Protein AF-A0A0D5ZF72-F1 (afdb_monomer_lite)

Structure (mmCIF, N/CA/C/O backbone):
data_AF-A0A0D5ZF72-F1
#
_entry.id   AF-A0A0D5ZF72-F1
#
loop_
_atom_site.group_PDB
_atom_site.id
_atom_site.type_symbol
_atom_site.label_atom_id
_atom_site.label_alt_id
_atom_site.label_comp_id
_atom_site.label_asym_id
_atom_site.label_entity_id
_atom_site.label_seq_id
_atom_site.pdbx_PDB_ins_code
_atom_site.Cartn_x
_atom_site.Cartn_y
_atom_site.Cartn_z
_atom_site.occupancy
_atom_site.B_iso_or_equiv
_atom_site.auth_seq_id
_atom_site.auth_comp_id
_atom_site.auth_asym_id
_atom_site.auth_atom_id
_atom_site.pdbx_PDB_model_num
ATOM 1 N N . MET A 1 1 ? 18.873 -0.854 -34.741 1.00 43.44 1 MET A N 1
ATOM 2 C CA . MET A 1 1 ? 17.808 -1.806 -34.365 1.00 43.44 1 MET A CA 1
ATOM 3 C C . MET A 1 1 ? 16.801 -1.052 -33.511 1.00 43.44 1 MET A C 1
ATOM 5 O O . MET A 1 1 ? 17.227 -0.383 -32.582 1.00 43.44 1 MET A O 1
ATOM 9 N N . GLU A 1 2 ? 15.516 -1.143 -33.832 1.00 50.50 2 GLU A N 1
ATOM 10 C CA . GLU A 1 2 ? 14.387 -0.862 -32.923 1.00 50.50 2 GLU A CA 1
ATOM 11 C C . GLU A 1 2 ? 13.722 -2.214 -32.585 1.00 50.50 2 GLU A C 1
ATOM 13 O O . GLU A 1 2 ? 13.878 -3.126 -33.404 1.00 50.50 2 GLU A O 1
ATOM 18 N N . PRO A 1 3 ? 12.994 -2.403 -31.458 1.00 53.12 3 PRO A N 1
ATOM 19 C CA . PRO A 1 3 ? 12.336 -1.379 -30.627 1.00 53.12 3 PRO A CA 1
ATOM 20 C C . PRO A 1 3 ? 12.570 -1.507 -29.097 1.00 53.12 3 PRO A C 1
ATOM 22 O O . PRO A 1 3 ? 12.977 -2.552 -28.596 1.00 53.12 3 PRO A O 1
ATOM 25 N N . PHE A 1 4 ? 12.232 -0.462 -28.326 1.00 37.09 4 PHE A N 1
ATOM 26 C CA . PHE A 1 4 ? 12.073 -0.530 -26.862 1.00 37.09 4 PHE A CA 1
ATOM 27 C C . PHE A 1 4 ? 10.621 -0.226 -26.485 1.00 37.09 4 PHE A C 1
ATOM 29 O O . PHE A 1 4 ? 10.122 0.864 -26.761 1.00 37.09 4 PHE A O 1
ATOM 36 N N . LEU A 1 5 ? 9.938 -1.172 -25.840 1.00 42.69 5 LEU A N 1
ATOM 37 C CA . LEU A 1 5 ? 8.548 -1.013 -25.419 1.00 42.69 5 LEU A CA 1
ATOM 38 C C . LEU A 1 5 ? 8.295 -1.742 -24.100 1.00 42.69 5 LEU A C 1
ATOM 40 O O . LEU A 1 5 ? 8.111 -2.952 -24.084 1.00 42.69 5 LEU A O 1
ATOM 44 N N . PHE A 1 6 ? 8.167 -0.980 -23.019 1.00 46.25 6 PHE A N 1
ATOM 45 C CA . PHE A 1 6 ? 7.322 -1.361 -21.892 1.00 46.25 6 PHE A CA 1
ATOM 46 C C . PHE A 1 6 ? 6.503 -0.134 -21.482 1.00 46.25 6 PHE A C 1
ATOM 48 O O . PHE A 1 6 ? 7.055 0.925 -21.188 1.00 46.25 6 PHE A O 1
ATOM 55 N N . ARG A 1 7 ? 5.171 -0.259 -21.516 1.00 46.47 7 ARG A N 1
ATOM 56 C CA . ARG A 1 7 ? 4.214 0.747 -21.035 1.00 46.47 7 ARG A CA 1
ATOM 57 C C . ARG A 1 7 ? 3.349 0.136 -19.938 1.00 46.47 7 ARG A C 1
ATOM 59 O O . ARG A 1 7 ? 2.658 -0.844 -20.181 1.00 46.47 7 ARG A O 1
ATOM 66 N N . SER A 1 8 ? 3.293 0.809 -18.798 1.00 48.09 8 SER A N 1
ATOM 67 C CA . SER A 1 8 ? 2.079 0.979 -17.998 1.00 48.09 8 SER A CA 1
ATOM 68 C C . SER A 1 8 ? 2.263 2.264 -17.196 1.00 48.09 8 SER A C 1
ATOM 70 O O . SER A 1 8 ? 3.186 2.361 -16.395 1.00 48.09 8 SER A O 1
ATOM 72 N N . TYR A 1 9 ? 1.436 3.274 -17.481 1.00 51.62 9 TYR A N 1
ATOM 73 C CA . TYR A 1 9 ? 1.393 4.530 -16.722 1.00 51.62 9 TYR A CA 1
ATOM 74 C C . TY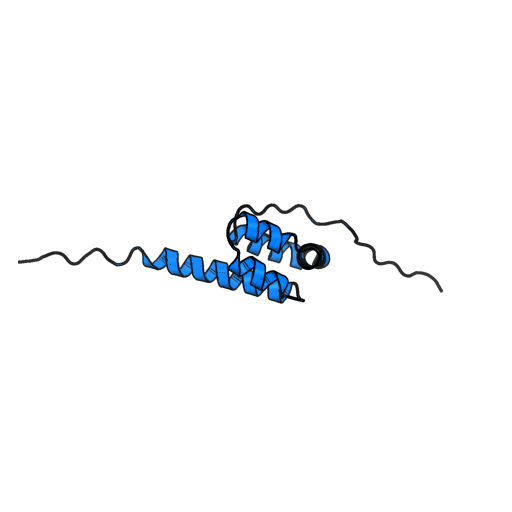R A 1 9 ? 0.140 4.616 -15.828 1.00 51.62 9 TYR A C 1
ATOM 76 O O . TYR A 1 9 ? 0.192 5.301 -14.816 1.00 51.62 9 TYR A O 1
ATOM 84 N N . TYR A 1 10 ? -0.970 3.931 -16.165 1.00 52.28 10 TYR A N 1
ATOM 85 C CA . TYR A 1 10 ? -2.273 4.143 -15.502 1.00 52.28 10 TYR A CA 1
ATOM 86 C C . TYR A 1 10 ? -3.267 2.962 -15.576 1.00 52.28 10 TYR A C 1
ATOM 88 O O . TYR A 1 10 ? -4.475 3.188 -15.559 1.00 52.28 10 TYR A O 1
ATOM 96 N N . TYR A 1 11 ? -2.819 1.704 -15.648 1.00 53.75 11 TYR A N 1
ATOM 97 C CA . TYR A 1 11 ? -3.740 0.554 -15.551 1.00 53.75 11 TYR A CA 1
ATOM 98 C C . TYR A 1 11 ? -3.756 -0.044 -14.138 1.00 53.75 11 TYR A C 1
ATOM 100 O O . TYR A 1 11 ? -3.533 -1.231 -13.938 1.00 53.75 11 TYR A O 1
ATOM 108 N N . CYS A 1 12 ? -4.057 0.785 -13.134 1.00 53.66 12 CYS A N 1
ATOM 109 C CA . CYS A 1 12 ? -4.375 0.257 -11.812 1.00 53.66 12 CYS A CA 1
ATOM 110 C C . CYS A 1 12 ? -5.671 -0.556 -11.891 1.00 53.66 12 CYS A C 1
ATOM 112 O O . CYS A 1 12 ? -6.736 -0.023 -12.217 1.00 53.66 12 CYS A O 1
ATOM 114 N N . VAL A 1 13 ? -5.593 -1.849 -11.577 1.00 59.66 13 VAL A N 1
ATOM 115 C CA . VAL A 1 13 ? -6.785 -2.683 -11.401 1.00 59.66 13 VAL A CA 1
ATOM 116 C C . VAL A 1 13 ? -7.642 -2.045 -10.306 1.00 59.66 13 VAL A C 1
ATOM 118 O O . VAL A 1 13 ? -7.142 -1.761 -9.218 1.00 59.66 13 VAL A O 1
ATOM 121 N N . LYS A 1 14 ? -8.929 -1.794 -10.586 1.00 60.22 14 LYS A N 1
ATOM 122 C CA . LYS A 1 14 ? -9.840 -1.211 -9.593 1.00 60.22 14 LYS A CA 1
ATOM 123 C C . LYS A 1 14 ? -9.901 -2.127 -8.369 1.00 60.22 14 LYS A C 1
ATOM 125 O O . LYS A 1 14 ? -10.286 -3.288 -8.482 1.00 60.22 14 LYS A O 1
ATOM 130 N N . GLY A 1 15 ? -9.502 -1.586 -7.228 1.00 65.94 15 GLY A N 1
ATOM 131 C CA . GLY A 1 15 ? -9.625 -2.193 -5.912 1.00 65.94 15 GL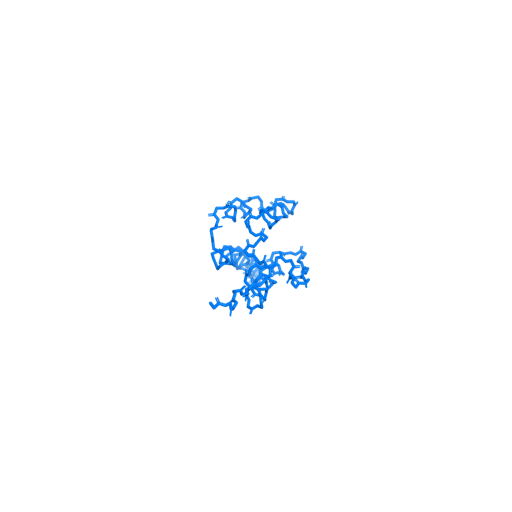Y A CA 1
ATOM 132 C C . GLY A 1 15 ? -10.296 -1.196 -4.980 1.00 65.94 15 GLY A C 1
ATOM 133 O O . GLY A 1 15 ? -10.078 0.011 -5.103 1.00 65.94 15 GLY A O 1
ATOM 134 N N . LEU A 1 16 ? -11.144 -1.687 -4.084 1.00 77.06 16 LEU A N 1
ATOM 135 C CA . LEU A 1 16 ? -11.778 -0.884 -3.046 1.00 77.06 16 LEU A CA 1
ATOM 136 C C . LEU A 1 16 ? -11.312 -1.419 -1.697 1.00 77.06 16 LEU A C 1
ATOM 138 O O . LEU A 1 16 ? -11.343 -2.624 -1.470 1.00 77.06 16 LEU A O 1
ATOM 142 N N . ALA A 1 17 ? -10.904 -0.515 -0.815 1.00 85.12 17 ALA A N 1
ATOM 143 C CA . ALA A 1 17 ? -10.624 -0.827 0.575 1.00 85.12 17 ALA A CA 1
ATOM 144 C C . ALA A 1 17 ? -11.405 0.142 1.460 1.00 85.12 17 ALA A C 1
ATOM 146 O O . ALA A 1 17 ? -11.290 1.361 1.311 1.00 85.12 17 ALA A O 1
ATOM 147 N N . THR A 1 18 ? -12.206 -0.404 2.367 1.00 83.88 18 THR A N 1
ATOM 148 C CA . THR A 1 18 ? -12.969 0.357 3.363 1.00 83.88 18 THR A CA 1
ATOM 149 C C . THR A 1 18 ? -12.338 0.277 4.750 1.00 83.88 18 THR A C 1
ATOM 151 O O . THR A 1 18 ? -12.555 1.159 5.581 1.00 83.88 18 THR A O 1
ATOM 154 N N . ASP A 1 19 ? -11.482 -0.722 4.982 1.00 86.38 19 ASP A N 1
ATOM 155 C CA . ASP A 1 19 ? -10.732 -0.897 6.219 1.00 86.38 19 ASP A CA 1
ATOM 156 C C . ASP A 1 19 ? -9.270 -1.333 5.977 1.00 86.38 19 ASP A C 1
ATOM 158 O O . ASP A 1 19 ? -8.800 -1.480 4.847 1.00 86.38 19 ASP A O 1
ATOM 162 N N . LEU A 1 20 ? -8.512 -1.510 7.065 1.00 87.56 20 LEU A N 1
ATOM 163 C CA . LEU A 1 20 ? -7.101 -1.908 6.990 1.00 87.56 20 LEU A CA 1
ATOM 164 C C . LEU A 1 20 ? -6.878 -3.353 6.526 1.00 87.56 20 LEU A C 1
ATOM 166 O O . LEU A 1 20 ? -5.798 -3.659 6.025 1.00 87.56 20 LEU A O 1
ATOM 170 N N . ILE A 1 21 ? -7.840 -4.246 6.753 1.00 87.75 21 ILE A N 1
ATOM 171 C CA . ILE A 1 21 ? -7.737 -5.660 6.381 1.00 87.75 21 ILE A CA 1
ATOM 172 C C . ILE A 1 21 ? -7.940 -5.786 4.871 1.00 87.75 21 ILE A C 1
ATOM 174 O O . ILE A 1 21 ? -7.143 -6.438 4.196 1.00 87.75 21 ILE A O 1
ATOM 178 N N . GLU A 1 22 ? -8.954 -5.108 4.342 1.00 88.31 22 GLU A N 1
ATOM 179 C CA . GLU A 1 22 ? -9.205 -4.989 2.911 1.00 88.31 22 GLU A CA 1
ATOM 180 C C . GLU A 1 22 ? -8.051 -4.277 2.208 1.00 88.31 22 GLU A C 1
ATOM 182 O O . GLU A 1 22 ? -7.590 -4.764 1.179 1.00 88.31 22 GLU A O 1
ATOM 187 N N . LEU A 1 23 ? -7.505 -3.200 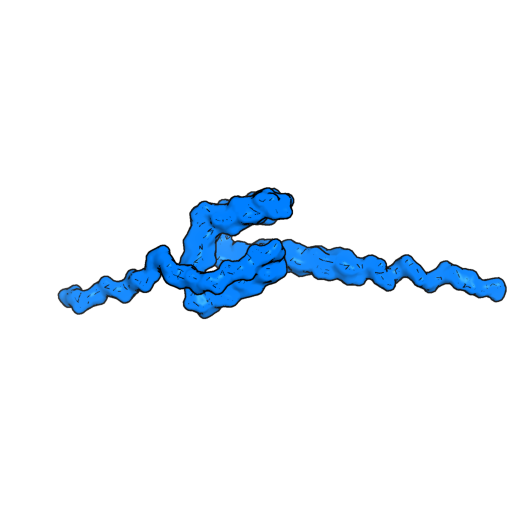2.794 1.00 90.19 23 LEU A N 1
ATOM 188 C CA . LEU A 1 23 ? -6.319 -2.534 2.248 1.00 90.19 23 LEU A CA 1
ATOM 189 C C . LEU A 1 23 ? -5.138 -3.507 2.135 1.00 90.19 23 LEU A C 1
ATOM 191 O O . LEU A 1 23 ? -4.484 -3.549 1.098 1.00 90.19 23 LEU A O 1
ATOM 195 N N . GLU A 1 24 ? -4.860 -4.302 3.173 1.00 90.81 24 GLU A N 1
ATOM 196 C CA . GLU A 1 24 ? -3.789 -5.304 3.120 1.00 90.81 24 GLU A CA 1
ATOM 197 C C . GLU A 1 24 ? -4.027 -6.323 1.998 1.00 90.81 24 GLU A C 1
ATOM 199 O O . GLU A 1 24 ? -3.114 -6.625 1.225 1.00 90.81 24 GLU A O 1
ATOM 204 N N . SER A 1 25 ? -5.248 -6.855 1.918 1.00 89.00 25 SER A N 1
ATOM 205 C CA . SER A 1 25 ? -5.625 -7.862 0.927 1.00 89.00 25 SER A CA 1
ATOM 206 C C . SER A 1 25 ? -5.502 -7.320 -0.495 1.00 89.00 25 SER A C 1
ATOM 208 O O . SER A 1 25 ? -4.874 -7.954 -1.344 1.00 89.00 25 SER A O 1
ATOM 210 N N . GLU A 1 26 ? -6.021 -6.118 -0.746 1.00 89.50 26 GLU A N 1
ATOM 211 C CA . GLU A 1 26 ? -5.945 -5.475 -2.055 1.00 89.50 26 GLU A CA 1
ATOM 212 C C . GLU A 1 2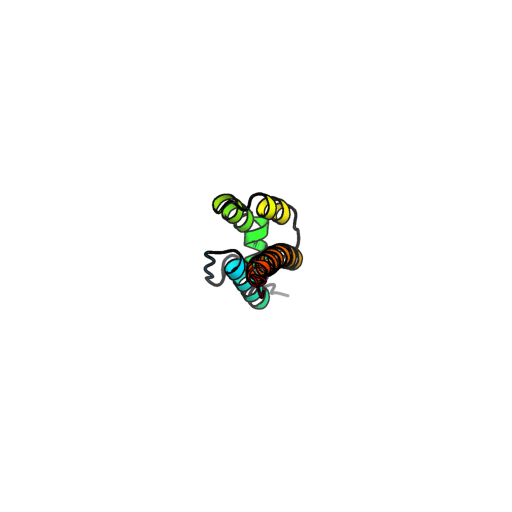6 ? -4.512 -5.095 -2.416 1.00 89.50 26 GLU A C 1
ATOM 214 O O . GLU A 1 26 ? -4.096 -5.348 -3.541 1.00 89.50 26 GLU A O 1
ATOM 219 N N . MET A 1 27 ? -3.705 -4.588 -1.477 1.00 88.75 27 MET A N 1
ATOM 220 C CA . MET A 1 27 ? -2.286 -4.332 -1.741 1.00 88.75 27 MET A CA 1
ATOM 221 C C . MET A 1 27 ? -1.539 -5.615 -2.128 1.00 88.75 27 MET A C 1
ATOM 223 O O . MET A 1 27 ? -0.712 -5.580 -3.033 1.00 88.75 27 MET A O 1
ATOM 227 N N . ARG A 1 28 ? -1.834 -6.760 -1.495 1.00 90.25 28 ARG A N 1
ATOM 228 C CA . ARG A 1 28 ? -1.235 -8.056 -1.865 1.00 90.25 28 ARG A CA 1
ATOM 229 C C . ARG A 1 28 ? -1.694 -8.532 -3.237 1.00 90.25 28 ARG A C 1
ATOM 231 O O . ARG A 1 28 ? -0.860 -8.942 -4.043 1.00 90.25 28 ARG A O 1
ATOM 238 N N . ARG A 1 29 ? -3.002 -8.470 -3.501 1.00 87.94 29 ARG A N 1
ATOM 239 C CA . ARG A 1 29 ? -3.591 -8.864 -4.785 1.00 87.94 29 ARG A CA 1
ATOM 240 C C . ARG A 1 29 ? -3.020 -8.011 -5.913 1.00 87.94 29 ARG A C 1
ATOM 242 O O . ARG A 1 29 ? -2.514 -8.560 -6.886 1.00 87.94 29 ARG A O 1
ATOM 249 N N . LEU A 1 30 ? -3.024 -6.690 -5.752 1.00 85.62 30 LEU A N 1
ATOM 250 C CA . LEU A 1 30 ? -2.454 -5.758 -6.719 1.00 85.62 30 LEU A CA 1
ATOM 251 C C . LEU A 1 30 ? -0.957 -5.989 -6.900 1.00 85.62 30 LEU A C 1
ATOM 253 O O . LEU A 1 30 ? -0.524 -6.062 -8.034 1.00 85.62 30 LEU A O 1
ATOM 257 N N . ASN A 1 31 ? -0.181 -6.226 -5.840 1.00 86.56 31 ASN A N 1
ATOM 258 C CA . ASN A 1 31 ? 1.247 -6.521 -5.988 1.00 86.56 31 ASN A CA 1
ATOM 259 C C . ASN A 1 31 ? 1.527 -7.785 -6.824 1.00 86.56 31 ASN A C 1
ATOM 261 O O . ASN A 1 31 ? 2.528 -7.837 -7.528 1.00 86.56 31 ASN A O 1
ATOM 265 N N . SER A 1 32 ? 0.643 -8.791 -6.774 1.00 85.31 32 SER A N 1
ATOM 266 C CA . SER A 1 32 ? 0.761 -10.003 -7.605 1.00 85.31 32 SER A CA 1
ATOM 267 C C . SER A 1 32 ? 0.330 -9.828 -9.066 1.00 85.31 32 SER A C 1
ATOM 269 O O . SER A 1 32 ? 0.722 -10.633 -9.905 1.00 85.31 32 SER A O 1
ATOM 271 N N . VAL A 1 33 ? -0.480 -8.808 -9.371 1.00 83.12 33 VAL A N 1
ATOM 272 C CA . VAL A 1 33 ? -1.045 -8.574 -10.713 1.00 83.12 33 VAL A CA 1
ATOM 273 C C . VAL A 1 33 ? -0.336 -7.421 -11.428 1.00 83.12 33 VAL A C 1
ATOM 275 O O . VAL A 1 33 ? -0.014 -7.530 -12.605 1.00 83.12 33 VAL A O 1
ATOM 278 N N . ASP A 1 34 ? -0.088 -6.326 -10.712 1.00 78.88 34 ASP A N 1
ATOM 279 C CA . ASP A 1 34 ? 0.620 -5.126 -11.152 1.00 78.88 34 ASP A CA 1
ATOM 280 C C . ASP A 1 34 ? 1.313 -4.440 -9.955 1.00 78.88 34 ASP A C 1
ATOM 282 O O . ASP A 1 34 ? 0.742 -3.597 -9.250 1.00 78.88 34 ASP A O 1
ATOM 286 N N . GLN A 1 35 ? 2.583 -4.790 -9.739 1.00 79.25 35 GLN A N 1
ATOM 287 C CA . GLN A 1 35 ? 3.432 -4.187 -8.707 1.00 79.25 35 GLN A CA 1
ATOM 288 C C . GLN A 1 35 ? 3.593 -2.665 -8.885 1.00 79.25 35 GLN A C 1
ATOM 290 O O . GLN A 1 35 ? 3.707 -1.935 -7.892 1.00 79.25 35 GLN A O 1
ATOM 295 N N . GLY A 1 36 ? 3.545 -2.169 -10.127 1.00 81.50 36 GLY A N 1
ATOM 296 C CA . GLY A 1 36 ? 3.697 -0.751 -10.447 1.00 81.50 36 GLY A CA 1
ATOM 297 C C . GLY A 1 36 ? 2.550 0.101 -9.907 1.00 81.50 36 GLY A C 1
ATOM 298 O O . GLY A 1 36 ? 2.779 1.219 -9.445 1.00 81.50 36 GLY A O 1
ATOM 299 N N . CYS A 1 37 ? 1.331 -0.445 -9.868 1.00 83.50 37 CYS A N 1
ATOM 300 C CA . CYS A 1 37 ? 0.168 0.255 -9.328 1.00 83.50 37 CYS A CA 1
ATOM 301 C C . CYS A 1 37 ? 0.328 0.580 -7.832 1.00 83.50 37 CYS A C 1
ATOM 303 O O . CYS A 1 37 ? 0.178 1.733 -7.412 1.00 83.50 37 CYS A O 1
ATOM 305 N N . VAL A 1 38 ? 0.677 -0.418 -7.011 1.00 84.94 38 VAL A N 1
ATOM 306 C CA . VAL A 1 38 ? 0.840 -0.208 -5.561 1.00 84.94 38 VAL A CA 1
ATOM 307 C C . VAL A 1 38 ? 2.010 0.734 -5.291 1.00 84.94 38 VAL A C 1
ATOM 309 O O . VAL A 1 38 ? 1.883 1.650 -4.477 1.00 84.94 38 VAL A O 1
ATOM 312 N N . GLN A 1 39 ? 3.119 0.561 -6.015 1.00 86.44 39 GLN A N 1
ATOM 313 C CA . GLN A 1 39 ? 4.283 1.433 -5.893 1.00 86.44 39 GLN A CA 1
ATOM 314 C C . GLN A 1 39 ? 3.939 2.888 -6.232 1.00 86.44 39 GLN A C 1
ATOM 316 O O . GLN A 1 39 ? 4.307 3.795 -5.487 1.00 86.44 39 GLN A O 1
ATOM 321 N N . TRP A 1 40 ? 3.180 3.127 -7.302 1.00 86.38 40 TRP A N 1
ATOM 322 C CA . TRP A 1 40 ? 2.744 4.469 -7.677 1.00 86.38 40 TRP A CA 1
ATOM 323 C C . TRP A 1 40 ? 1.871 5.116 -6.592 1.00 86.38 40 TRP A C 1
ATOM 325 O O . TRP A 1 40 ? 2.108 6.265 -6.214 1.00 86.38 40 TRP A O 1
ATOM 335 N N . HIS A 1 41 ? 0.907 4.384 -6.026 1.00 86.75 41 HIS A N 1
ATOM 336 C CA . HIS A 1 41 ? 0.070 4.891 -4.931 1.00 86.75 41 HIS A CA 1
ATOM 337 C C . HIS A 1 41 ? 0.847 5.148 -3.631 1.00 86.75 41 HIS A C 1
ATOM 339 O O . HIS A 1 41 ? 0.477 6.050 -2.872 1.00 86.75 41 HIS A O 1
ATOM 345 N N . LEU A 1 42 ? 1.909 4.380 -3.370 1.00 88.06 42 LEU A N 1
ATOM 346 C CA . LEU A 1 42 ? 2.818 4.613 -2.247 1.00 88.06 42 LEU A CA 1
ATOM 347 C C . LEU A 1 42 ? 3.657 5.875 -2.465 1.00 88.06 42 LEU A C 1
ATOM 349 O O . LEU A 1 42 ? 3.664 6.743 -1.596 1.00 88.06 42 LEU A O 1
ATOM 353 N N . LEU A 1 43 ? 4.293 6.011 -3.634 1.00 86.75 43 LEU A N 1
ATOM 354 C CA . LEU A 1 43 ? 5.157 7.149 -3.973 1.00 86.75 43 LEU A CA 1
ATOM 355 C C . LEU A 1 43 ? 4.399 8.480 -4.000 1.00 86.75 43 LEU A C 1
ATOM 357 O O . LEU A 1 43 ? 4.898 9.481 -3.497 1.00 86.75 43 LEU A O 1
ATOM 361 N N . ASN A 1 44 ? 3.172 8.491 -4.526 1.00 87.44 44 ASN A N 1
ATOM 362 C CA . ASN A 1 44 ? 2.319 9.686 -4.523 1.00 87.44 44 ASN A CA 1
ATOM 363 C C . ASN A 1 44 ? 1.660 9.946 -3.156 1.00 87.44 44 ASN A C 1
ATOM 365 O O . ASN A 1 44 ? 0.910 10.906 -2.989 1.00 87.44 44 ASN A O 1
ATOM 369 N N . GLY A 1 45 ? 1.889 9.080 -2.164 1.00 89.00 45 GLY A N 1
ATOM 370 C CA . GLY A 1 45 ? 1.362 9.248 -0.815 1.00 89.00 45 GLY A CA 1
ATOM 371 C C . GLY A 1 45 ? -0.143 9.006 -0.675 1.00 89.00 45 GLY A C 1
ATOM 372 O O . GLY A 1 45 ? -0.665 9.215 0.420 1.00 89.00 45 GLY A O 1
ATOM 373 N N . HIS A 1 46 ? -0.840 8.517 -1.707 1.00 90.19 46 HIS A N 1
ATOM 374 C CA . HIS A 1 46 ? -2.292 8.283 -1.701 1.00 90.19 46 HIS A CA 1
ATOM 375 C C . HIS A 1 46 ? -2.739 7.397 -0.533 1.00 90.19 46 HIS A C 1
ATOM 377 O O . HIS A 1 46 ? -3.663 7.750 0.201 1.00 90.19 46 HIS A O 1
ATOM 383 N N . ILE A 1 47 ? -2.032 6.284 -0.311 1.00 89.31 47 ILE A N 1
ATOM 384 C CA . ILE A 1 47 ? -2.332 5.354 0.788 1.00 89.31 47 ILE A CA 1
ATOM 385 C C . ILE A 1 47 ? -2.111 6.045 2.139 1.00 89.31 47 ILE A C 1
ATOM 387 O O . ILE A 1 47 ? -2.947 5.943 3.032 1.00 89.31 47 ILE A O 1
ATOM 391 N N . SER A 1 48 ? -1.023 6.805 2.292 1.00 91.62 48 SER A N 1
ATOM 392 C CA . SER A 1 48 ? -0.743 7.523 3.541 1.00 91.62 48 SER A CA 1
ATOM 393 C C . SER A 1 48 ? -1.785 8.611 3.834 1.00 91.62 48 SER A C 1
ATOM 395 O O . SER A 1 48 ? -2.188 8.780 4.984 1.00 91.62 48 SER A O 1
ATOM 397 N N . THR A 1 49 ? -2.273 9.310 2.806 1.00 91.12 49 THR A N 1
ATOM 398 C CA . THR A 1 49 ? -3.324 10.327 2.925 1.00 91.12 49 THR A CA 1
ATOM 399 C C . THR A 1 49 ? -4.64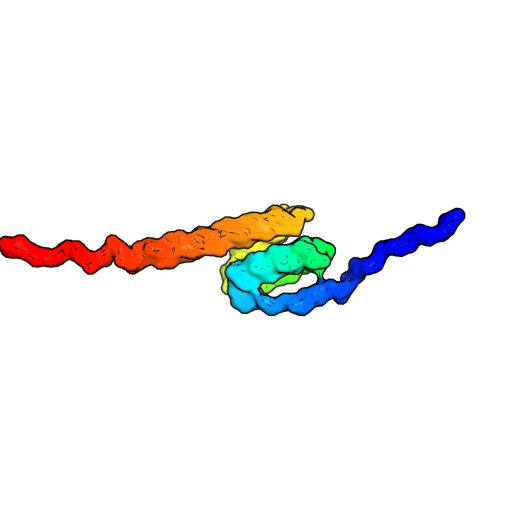5 9.697 3.349 1.00 91.12 49 THR A C 1
ATOM 401 O O . THR A 1 49 ? -5.258 10.163 4.309 1.00 91.12 49 THR A O 1
ATOM 404 N N . TRP A 1 50 ? -5.046 8.595 2.711 1.00 92.50 50 TRP A N 1
ATOM 405 C CA . TRP A 1 50 ? -6.244 7.853 3.105 1.00 92.50 50 TRP A CA 1
ATOM 406 C C . TRP A 1 50 ? -6.148 7.330 4.545 1.00 92.50 50 TRP A C 1
ATOM 408 O O . TRP A 1 50 ? -7.077 7.496 5.332 1.00 92.50 50 TRP A O 1
ATOM 418 N N . LEU A 1 51 ? -4.988 6.800 4.942 1.00 90.56 51 LEU A N 1
ATOM 419 C CA . LEU A 1 51 ? -4.750 6.361 6.318 1.00 90.56 51 LEU A CA 1
ATOM 420 C C . LEU A 1 51 ? -4.877 7.499 7.335 1.00 90.56 51 LEU A C 1
ATOM 422 O O . LEU A 1 51 ? -5.442 7.296 8.407 1.00 90.56 51 LEU A O 1
ATOM 426 N N . ARG A 1 52 ? -4.394 8.708 7.019 1.00 92.38 52 ARG A N 1
ATOM 427 C CA . ARG A 1 52 ? -4.611 9.884 7.883 1.00 92.38 52 ARG A CA 1
ATOM 428 C C . ARG A 1 52 ? -6.094 10.225 7.990 1.00 92.38 52 ARG A C 1
ATOM 430 O O . ARG A 1 52 ? -6.538 10.541 9.092 1.00 92.38 52 ARG A O 1
ATOM 437 N N . TYR A 1 53 ? -6.829 10.143 6.881 1.00 90.12 53 TYR A N 1
ATOM 438 C CA . TYR A 1 53 ? -8.261 10.431 6.826 1.00 90.12 53 TYR A CA 1
ATOM 439 C C . TYR A 1 53 ? -9.078 9.496 7.729 1.00 90.12 53 TYR A C 1
ATOM 441 O O . TYR A 1 53 ? -9.890 9.975 8.514 1.00 90.12 53 TYR A O 1
ATOM 449 N N . ILE A 1 54 ? -8.798 8.188 7.716 1.00 88.69 54 ILE A N 1
ATOM 450 C CA . ILE A 1 54 ? -9.483 7.218 8.593 1.00 88.69 54 ILE A CA 1
ATOM 451 C C . ILE A 1 54 ? -8.972 7.220 10.051 1.00 88.69 54 ILE A C 1
ATOM 453 O O . ILE A 1 54 ? -9.437 6.432 10.869 1.00 88.69 54 ILE A O 1
ATOM 457 N N . GLY A 1 55 ? -8.006 8.086 10.393 1.00 89.25 55 GLY A N 1
ATOM 458 C CA . GLY A 1 55 ? -7.472 8.247 11.753 1.00 89.25 55 GLY A CA 1
ATOM 459 C C . GLY A 1 55 ? -6.184 7.469 12.070 1.00 89.25 55 GLY A C 1
ATOM 460 O O . GLY A 1 55 ? -5.616 7.632 13.151 1.00 89.25 55 GLY A O 1
ATOM 461 N N . GLU A 1 56 ? -5.635 6.701 11.130 1.00 89.50 56 GLU A N 1
ATOM 462 C CA . GLU A 1 56 ? -4.429 5.872 11.288 1.00 89.50 56 GLU A CA 1
ATOM 463 C C . GLU A 1 56 ? -3.118 6.655 11.090 1.00 89.50 56 GLU A C 1
ATOM 465 O O . GLU A 1 56 ? -2.222 6.260 10.338 1.00 89.50 56 GLU A O 1
ATOM 470 N N . LYS A 1 57 ? -2.962 7.781 11.795 1.00 91.38 57 LYS A N 1
ATOM 471 C CA . LYS A 1 57 ? -1.829 8.716 11.623 1.00 91.38 57 LYS A CA 1
ATOM 472 C C . LYS A 1 57 ? -0.454 8.058 11.799 1.00 91.38 57 LYS A C 1
ATOM 474 O O . LYS A 1 57 ? 0.470 8.329 11.034 1.00 91.38 57 LYS A O 1
ATOM 479 N N . ASN A 1 58 ? -0.323 7.162 12.778 1.00 89.25 58 ASN A N 1
ATOM 480 C CA . ASN A 1 58 ? 0.928 6.442 13.036 1.00 89.25 58 ASN A CA 1
ATOM 481 C C . ASN A 1 58 ? 1.289 5.484 11.895 1.00 89.25 58 ASN A C 1
ATOM 483 O O . ASN A 1 58 ? 2.460 5.351 11.546 1.00 89.25 58 ASN A O 1
ATOM 487 N N . LEU A 1 59 ? 0.292 4.819 11.308 1.00 90.19 59 LEU A N 1
ATOM 488 C CA . LEU A 1 59 ? 0.506 3.926 10.175 1.00 90.19 59 LEU A CA 1
ATOM 489 C C . LEU A 1 59 ? 0.868 4.727 8.920 1.00 90.19 59 LEU A C 1
ATOM 491 O O . LEU A 1 59 ? 1.814 4.366 8.227 1.00 90.19 59 LEU A O 1
ATOM 495 N N . ALA A 1 60 ? 0.186 5.853 8.694 1.00 91.81 60 ALA A N 1
ATOM 496 C CA . ALA A 1 60 ? 0.478 6.766 7.595 1.00 91.81 60 ALA A CA 1
ATOM 497 C C . ALA A 1 60 ? 1.922 7.286 7.625 1.00 91.81 60 ALA A C 1
ATOM 499 O O . ALA A 1 60 ? 2.594 7.261 6.600 1.00 91.81 60 ALA A O 1
ATOM 500 N N . ASN A 1 61 ? 2.418 7.700 8.798 1.00 89.75 61 ASN A N 1
ATOM 501 C CA . ASN A 1 61 ? 3.801 8.161 8.958 1.00 89.75 61 ASN A CA 1
ATOM 502 C C . ASN A 1 61 ? 4.823 7.051 8.676 1.00 89.75 61 ASN A C 1
ATOM 504 O O . ASN A 1 61 ? 5.861 7.297 8.072 1.00 89.75 61 ASN A O 1
ATOM 508 N N . ARG A 1 62 ? 4.525 5.812 9.085 1.00 88.75 62 ARG A N 1
ATOM 509 C CA . ARG A 1 62 ? 5.403 4.663 8.816 1.00 88.75 62 ARG A CA 1
ATOM 510 C C . ARG A 1 62 ? 5.443 4.304 7.330 1.00 88.75 62 ARG A C 1
ATOM 512 O O . ARG A 1 62 ? 6.493 3.908 6.842 1.00 88.75 62 ARG A O 1
ATOM 519 N N . LEU A 1 63 ? 4.319 4.448 6.629 1.00 87.12 63 LEU A N 1
ATOM 520 C CA . LEU A 1 63 ? 4.213 4.203 5.188 1.00 87.12 63 LEU A CA 1
ATOM 521 C C . LEU A 1 63 ? 4.825 5.319 4.340 1.00 87.12 63 LEU A C 1
ATOM 523 O O . LEU A 1 63 ? 5.385 5.030 3.292 1.00 87.12 63 LEU A O 1
ATOM 527 N N . SER A 1 64 ? 4.797 6.576 4.790 1.00 81.69 64 SER A N 1
ATOM 528 C CA . SER A 1 64 ? 5.481 7.660 4.068 1.00 81.69 64 SER A CA 1
ATOM 529 C C . SER A 1 64 ? 7.005 7.503 4.031 1.00 81.69 64 SER A C 1
ATOM 531 O O . SER A 1 64 ? 7.660 8.146 3.223 1.00 81.69 64 SER A O 1
ATOM 533 N N . SER A 1 65 ? 7.572 6.662 4.899 1.00 75.88 65 SER A N 1
ATOM 534 C CA . SER A 1 65 ? 9.010 6.376 4.953 1.00 75.88 65 SER A CA 1
ATOM 535 C C . SER A 1 65 ? 9.404 5.074 4.244 1.00 75.88 65 SER A C 1
ATOM 537 O O . SER A 1 65 ? 10.581 4.720 4.258 1.00 75.88 65 SER A O 1
ATOM 539 N N . SER A 1 66 ? 8.454 4.319 3.678 1.00 72.06 66 SER A N 1
ATOM 540 C CA . SER A 1 66 ? 8.751 3.037 3.025 1.00 72.06 66 SER A CA 1
ATOM 541 C C . SER A 1 66 ? 9.067 3.218 1.540 1.00 72.06 66 SER A C 1
ATOM 543 O O . SER A 1 66 ? 8.249 3.765 0.807 1.00 72.06 66 SER A O 1
ATOM 545 N N . ASN A 1 67 ? 10.211 2.686 1.097 1.00 68.38 67 ASN A N 1
ATOM 546 C CA . ASN A 1 67 ? 10.684 2.780 -0.292 1.00 68.38 67 ASN A CA 1
ATOM 547 C C . ASN A 1 67 ? 10.309 1.568 -1.169 1.00 68.38 67 ASN A C 1
ATOM 549 O O . ASN A 1 67 ? 10.548 1.591 -2.373 1.00 68.38 67 ASN A O 1
ATOM 553 N N . SER A 1 68 ? 9.741 0.506 -0.587 1.00 85.19 68 SER A N 1
ATOM 554 C CA . SER A 1 68 ? 9.392 -0.738 -1.286 1.00 85.19 68 SER A CA 1
ATOM 555 C C . SER A 1 68 ? 7.948 -1.153 -1.002 1.00 85.19 68 SER A C 1
ATOM 557 O O . SER A 1 68 ? 7.470 -1.066 0.135 1.00 85.19 68 SER A O 1
ATOM 559 N N . THR A 1 69 ? 7.269 -1.654 -2.036 1.00 86.06 69 THR A N 1
ATOM 560 C CA . THR A 1 69 ? 5.912 -2.205 -1.950 1.00 86.06 69 THR A CA 1
ATOM 561 C C . THR A 1 69 ? 5.816 -3.349 -0.935 1.00 86.06 69 THR A C 1
ATOM 563 O O . THR A 1 69 ? 4.909 -3.371 -0.101 1.00 86.06 69 THR A O 1
ATOM 566 N N . GLU A 1 70 ? 6.782 -4.266 -0.921 1.00 88.06 70 GLU A N 1
ATOM 567 C CA . GLU A 1 70 ? 6.844 -5.384 0.025 1.00 88.06 70 GLU A CA 1
ATOM 568 C C . GLU A 1 70 ? 7.006 -4.922 1.478 1.00 88.06 70 GLU A C 1
ATOM 570 O O . GLU A 1 70 ? 6.458 -5.543 2.397 1.00 88.06 70 GLU A O 1
ATOM 575 N N . ASP A 1 71 ? 7.768 -3.853 1.711 1.00 89.50 71 ASP A N 1
ATOM 576 C CA . ASP A 1 71 ? 7.916 -3.263 3.044 1.00 89.50 71 ASP A CA 1
ATOM 577 C C . ASP A 1 71 ? 6.610 -2.611 3.502 1.00 89.50 71 ASP A C 1
ATOM 579 O O . ASP A 1 71 ? 6.169 -2.835 4.634 1.00 89.50 71 ASP A O 1
ATOM 583 N N . ALA A 1 72 ? 5.950 -1.868 2.613 1.00 89.94 72 ALA A N 1
ATOM 584 C CA . ALA A 1 72 ? 4.652 -1.257 2.872 1.00 89.94 72 ALA A CA 1
ATOM 585 C C . ALA A 1 72 ? 3.594 -2.308 3.253 1.00 89.94 72 ALA A C 1
ATOM 587 O O . ALA A 1 72 ? 2.936 -2.180 4.290 1.00 89.94 72 ALA A O 1
ATOM 588 N N . ILE A 1 73 ? 3.496 -3.401 2.486 1.00 90.31 73 ILE A N 1
ATOM 589 C CA . ILE A 1 73 ? 2.597 -4.528 2.786 1.00 90.31 73 ILE A CA 1
ATOM 590 C C . ILE A 1 73 ? 2.925 -5.129 4.157 1.00 90.31 73 ILE A C 1
ATOM 592 O O . ILE A 1 73 ? 2.024 -5.355 4.966 1.00 90.31 73 ILE A O 1
ATOM 596 N N . ARG A 1 74 ? 4.210 -5.350 4.475 1.00 90.44 74 ARG A N 1
ATOM 597 C CA . ARG A 1 74 ? 4.629 -5.874 5.789 1.00 90.44 74 ARG A CA 1
ATOM 598 C C . ARG A 1 74 ? 4.257 -4.939 6.942 1.00 90.44 74 ARG A C 1
ATOM 600 O O . ARG A 1 74 ? 3.869 -5.411 8.014 1.00 90.44 74 ARG A O 1
ATOM 607 N N . ILE A 1 75 ? 4.357 -3.625 6.753 1.00 90.12 75 ILE A N 1
ATOM 608 C CA . ILE A 1 75 ? 3.972 -2.619 7.754 1.00 90.12 75 ILE A CA 1
ATOM 609 C C . ILE A 1 75 ? 2.463 -2.665 8.032 1.00 90.12 75 ILE A C 1
ATOM 611 O O . ILE A 1 75 ? 2.062 -2.664 9.206 1.00 90.12 75 ILE A O 1
ATOM 615 N N . VAL A 1 76 ? 1.642 -2.745 6.980 1.00 88.88 76 VAL A N 1
ATOM 616 C CA . VAL A 1 76 ? 0.180 -2.874 7.095 1.00 88.88 76 VAL A CA 1
ATOM 617 C C . VAL A 1 76 ? -0.182 -4.202 7.771 1.00 88.88 76 VAL A C 1
ATOM 619 O O . VAL A 1 76 ? -0.873 -4.189 8.790 1.00 88.88 76 VAL A O 1
ATOM 622 N N . ALA A 1 77 ? 0.399 -5.318 7.321 1.00 89.38 77 ALA A N 1
ATOM 623 C CA . ALA A 1 77 ? 0.154 -6.661 7.856 1.00 89.38 77 ALA A CA 1
ATOM 624 C C . ALA A 1 77 ? 0.479 -6.804 9.355 1.00 89.38 77 ALA A C 1
ATOM 626 O O . ALA A 1 77 ? -0.233 -7.463 10.118 1.00 89.38 77 ALA A O 1
ATOM 627 N N . ARG A 1 78 ? 1.553 -6.158 9.829 1.00 88.38 78 ARG A N 1
ATOM 628 C CA . ARG A 1 78 ? 1.876 -6.121 11.269 1.00 88.38 78 ARG A CA 1
ATOM 629 C C . ARG A 1 78 ? 0.793 -5.405 12.076 1.00 88.38 78 ARG A C 1
ATOM 631 O O . ARG A 1 78 ? 0.522 -5.780 13.216 1.00 88.38 78 ARG A O 1
ATOM 638 N N . THR A 1 79 ? 0.178 -4.378 11.499 1.00 85.31 79 THR A N 1
ATOM 639 C CA . THR A 1 79 ? -0.851 -3.574 12.165 1.00 85.31 79 THR A CA 1
ATOM 640 C C . THR A 1 79 ? -2.184 -4.319 12.218 1.00 85.31 79 THR A C 1
ATOM 642 O O . THR A 1 79 ? -2.803 -4.378 13.282 1.00 85.31 79 THR A O 1
ATOM 645 N N . THR A 1 80 ? -2.590 -4.964 11.122 1.00 86.31 80 THR A N 1
ATOM 646 C CA . THR A 1 80 ? -3.800 -5.802 11.058 1.00 86.31 80 THR A CA 1
ATOM 647 C C . THR A 1 80 ? -3.691 -7.018 11.985 1.00 86.31 80 THR A C 1
ATOM 649 O O . THR A 1 80 ? -4.609 -7.292 12.760 1.00 86.31 80 THR A O 1
ATOM 652 N N . SER A 1 81 ? -2.536 -7.690 12.013 1.00 82.19 81 SER A N 1
ATOM 653 C CA . SER A 1 81 ? -2.278 -8.830 12.909 1.00 82.19 81 SER A CA 1
ATOM 654 C C . SER A 1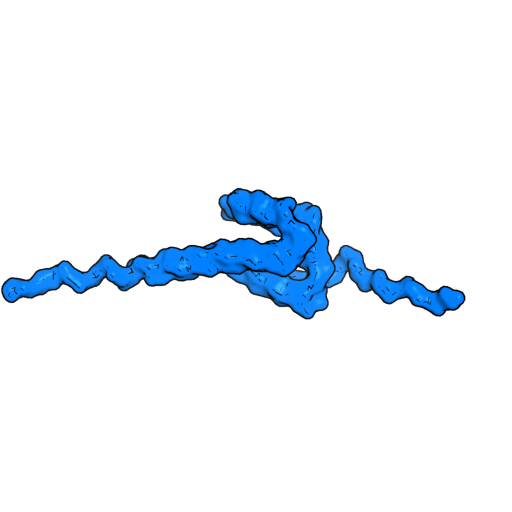 81 ? -2.366 -8.442 14.389 1.00 82.19 81 SER A C 1
ATOM 656 O O . SER A 1 81 ? -2.950 -9.169 15.194 1.00 82.19 81 SER A O 1
ATOM 658 N N . ARG A 1 82 ? -1.858 -7.256 14.755 1.00 78.75 82 ARG A N 1
ATOM 659 C CA . ARG A 1 82 ? -1.964 -6.728 16.124 1.00 78.75 82 ARG A CA 1
ATOM 660 C C . ARG A 1 82 ? -3.412 -6.428 16.531 1.00 78.75 82 ARG A C 1
ATOM 662 O O . ARG A 1 82 ? -3.738 -6.558 17.704 1.00 78.75 82 ARG A O 1
ATOM 669 N N . ARG A 1 83 ? -4.291 -6.061 15.590 1.00 74.81 83 ARG A N 1
ATOM 670 C CA . ARG A 1 83 ? -5.735 -5.886 15.856 1.00 74.81 83 ARG A CA 1
ATOM 671 C C . ARG A 1 83 ? -6.463 -7.214 16.043 1.00 74.81 83 ARG A C 1
ATOM 673 O O . ARG A 1 83 ? -7.333 -7.323 16.904 1.00 74.81 83 ARG A O 1
ATOM 680 N N . LYS A 1 84 ? -6.087 -8.243 15.278 1.00 70.31 84 LYS A N 1
ATOM 681 C CA . LYS A 1 84 ? -6.654 -9.593 15.430 1.00 70.31 84 LYS A CA 1
ATOM 682 C C . LYS A 1 84 ? -6.329 -10.198 16.802 1.00 70.31 84 LYS A C 1
ATOM 684 O O . LYS A 1 84 ? -7.198 -10.804 17.433 1.00 70.31 84 LYS A O 1
ATOM 689 N N . SER A 1 85 ? -5.113 -9.986 17.311 1.00 65.38 85 SER A N 1
ATOM 690 C CA . SER A 1 85 ? -4.708 -10.510 18.624 1.00 65.38 85 SER A CA 1
ATOM 691 C C . SER A 1 85 ? -5.365 -9.789 19.809 1.00 65.38 85 SER A C 1
ATOM 693 O O . SER A 1 85 ? -5.634 -10.424 20.829 1.00 65.38 85 SER A O 1
ATOM 695 N N . THR A 1 86 ? -5.686 -8.496 19.693 1.00 58.88 86 THR A N 1
ATOM 696 C CA . THR A 1 86 ? -6.390 -7.752 20.754 1.00 58.88 86 THR A CA 1
ATOM 697 C C . THR A 1 86 ? -7.889 -8.051 20.798 1.00 58.88 86 THR A C 1
ATOM 699 O O . THR A 1 86 ? -8.463 -8.089 21.886 1.00 58.88 86 THR A O 1
ATOM 702 N N . SER A 1 87 ? -8.516 -8.328 19.651 1.00 55.91 87 SER A N 1
ATOM 703 C CA . SER A 1 87 ? -9.916 -8.775 19.569 1.00 55.91 87 SER A CA 1
ATOM 704 C C . SER A 1 87 ? -10.131 -10.145 20.232 1.00 55.91 87 SER A C 1
ATOM 706 O O . SER A 1 87 ? -11.099 -10.334 20.968 1.00 55.91 87 SER A O 1
ATOM 708 N N . SER A 1 88 ? -9.174 -11.065 20.080 1.00 55.56 88 SER A N 1
ATOM 709 C CA . SER A 1 88 ? -9.278 -12.441 20.593 1.00 55.56 88 SER A CA 1
ATOM 710 C C . SER A 1 88 ? -9.143 -12.562 22.120 1.00 55.56 88 SER A C 1
ATOM 712 O O . SER A 1 88 ? -9.441 -13.610 22.685 1.00 55.56 88 SER A O 1
ATOM 714 N N . LYS A 1 89 ? -8.708 -11.505 22.824 1.00 48.75 89 LYS A N 1
ATOM 715 C CA . LYS A 1 89 ? -8.462 -11.551 24.279 1.00 48.75 89 LYS A CA 1
ATOM 716 C C . LYS A 1 89 ? -9.684 -11.178 25.136 1.00 48.75 89 LYS A C 1
ATOM 718 O O . LYS A 1 89 ? -9.610 -11.265 26.358 1.00 48.75 89 LYS A O 1
ATOM 723 N N . LYS A 1 90 ? -10.815 -10.783 24.532 1.00 48.25 90 LYS A N 1
ATOM 724 C CA . LYS A 1 90 ? -12.011 -10.308 25.260 1.00 48.25 90 LYS A CA 1
ATOM 725 C C . LYS A 1 90 ? -13.014 -11.388 25.702 1.00 48.25 90 LYS A C 1
ATOM 727 O O . LYS A 1 90 ? -13.997 -11.033 26.340 1.00 48.25 90 LYS A O 1
ATOM 732 N N . THR A 1 91 ? -12.784 -12.679 25.448 1.00 48.03 91 THR A N 1
ATOM 733 C CA . THR A 1 91 ? -13.752 -13.751 25.791 1.00 48.03 91 THR A CA 1
ATOM 734 C C . THR A 1 91 ? -13.304 -14.736 26.881 1.00 48.03 91 THR A C 1
ATOM 736 O O . THR A 1 91 ? -14.029 -15.684 27.161 1.00 48.03 91 THR A O 1
ATOM 739 N N . ALA A 1 92 ? -12.174 -14.519 27.567 1.00 51.78 92 ALA A N 1
ATOM 740 C CA . ALA A 1 92 ? -11.633 -15.481 28.546 1.00 51.78 92 ALA A CA 1
ATOM 741 C C . ALA A 1 92 ? -11.564 -14.978 30.008 1.00 51.78 92 ALA A C 1
ATOM 743 O O . ALA A 1 92 ? -10.753 -15.469 30.788 1.00 51.78 92 ALA A O 1
ATOM 744 N N . ALA A 1 93 ? -12.395 -14.009 30.406 1.00 49.19 93 ALA A N 1
ATOM 745 C CA . ALA A 1 93 ? -12.443 -13.508 31.785 1.00 49.19 93 ALA A CA 1
ATOM 746 C C . ALA A 1 93 ? -13.891 -13.422 32.288 1.00 49.19 93 ALA A C 1
ATOM 748 O O . ALA A 1 93 ? -14.477 -12.348 32.360 1.00 49.19 93 ALA A O 1
ATOM 749 N N . GLY A 1 94 ? -14.497 -14.572 32.596 1.00 48.34 94 GLY A N 1
ATOM 750 C CA . GLY A 1 94 ? -15.874 -14.594 33.089 1.00 48.34 94 GLY A CA 1
ATOM 751 C C . GLY A 1 94 ? -16.414 -15.966 33.471 1.00 48.34 94 GLY A C 1
ATOM 752 O O . GLY A 1 94 ? -17.511 -16.301 33.041 1.00 48.34 94 GLY A O 1
ATOM 753 N N . LYS A 1 95 ? -15.686 -16.778 34.257 1.00 51.00 95 LYS A N 1
ATOM 754 C CA . LYS A 1 95 ? -16.323 -17.869 35.026 1.00 51.00 95 LYS A CA 1
ATOM 755 C C . LYS A 1 95 ? -15.468 -18.396 36.181 1.00 51.00 95 LYS A C 1
ATOM 757 O O . LYS A 1 95 ? -14.856 -19.448 36.071 1.00 51.00 95 LYS A O 1
ATOM 762 N N . ARG A 1 96 ? -15.467 -17.694 37.316 1.00 52.09 96 ARG A N 1
ATOM 763 C CA . ARG A 1 96 ? -15.261 -18.304 38.643 1.00 52.09 96 ARG A CA 1
ATOM 764 C C . ARG A 1 96 ? -16.096 -17.537 39.668 1.00 52.09 96 ARG A C 1
ATOM 766 O O . ARG A 1 96 ? -15.607 -16.622 40.313 1.00 52.09 96 ARG A O 1
ATOM 773 N N . SER A 1 97 ? -17.374 -17.899 39.762 1.00 46.28 97 SER A N 1
ATOM 774 C CA . SER A 1 97 ? -18.225 -17.574 40.906 1.00 46.28 97 SER A CA 1
ATOM 775 C C . SER A 1 97 ? -18.637 -18.881 41.571 1.00 46.28 97 SER A C 1
ATOM 777 O O . SER A 1 97 ? -19.177 -19.757 40.897 1.00 46.28 97 SER A O 1
ATOM 779 N N . GLY A 1 98 ? -18.299 -18.979 42.857 1.00 48.34 98 GLY A N 1
ATOM 780 C CA . GLY A 1 98 ? -19.026 -19.678 43.913 1.00 48.34 98 GLY A CA 1
ATOM 781 C C . GLY A 1 98 ? -19.356 -21.155 43.724 1.00 48.34 98 GLY A C 1
ATOM 782 O O . GLY A 1 98 ? -20.290 -21.508 43.010 1.00 48.34 98 GLY A O 1
ATOM 783 N N . LYS A 1 99 ? -18.732 -22.005 44.543 1.00 49.75 99 LYS A N 1
ATOM 784 C CA . LYS A 1 99 ? -19.513 -23.040 45.219 1.00 49.75 99 LYS A CA 1
ATOM 785 C C . LYS A 1 99 ? -19.032 -23.201 46.661 1.00 49.75 99 LYS A C 1
ATOM 787 O O . LYS A 1 99 ? -17.856 -23.458 46.894 1.00 49.75 99 LYS A O 1
ATOM 792 N N . THR A 1 100 ? -19.991 -22.891 47.531 1.00 51.75 100 THR A N 1
ATOM 793 C CA . THR A 1 100 ? -20.195 -23.255 48.941 1.00 51.75 100 THR A CA 1
ATOM 794 C C . THR A 1 100 ? -19.501 -24.522 49.398 1.00 51.75 100 THR A C 1
ATOM 796 O O . THR A 1 100 ? -19.595 -25.512 48.633 1.00 51.75 100 THR A O 1
#

Foldseek 3Di:
DDDDDDDDDDPQDDADDPDLVSVLVSLVVSCVVPVPNLQVCLQVLVVLVVCVVVPNNVLSVVSVPDNHSVVNSVSSVVVVVVVVVVVVPPPPPDDDDDDD

Sequence (100 aa):
MEPFLFRSYYYCVKGLATDLIELESEMRRLNSVDQGCVQWHLLNGHISTWLRYIGEKNLANRLSSSNSTEDAIRIVARTTSRRKSTSSKKTAAGKRSGKT

pLDDT: mean 75.51, std 17.06, range [37.09, 92.5]

Secondary structure (DSSP, 8-state):
--------SS-PPP---SSHHHHHHHHHHHHHH-HHHHHHHHHTTHHHHHHHHTT-HHHHHHHHT--SHHHHHHHHHHHHHHHHHHHGGGGSS-------

Radius of gyration: 19.62 Å; chains: 1; bounding box: 38×34×83 Å